Protein AF-A0AA95GDU8-F1 (afdb_monomer_lite)

Structure (mmCIF, N/CA/C/O backbone):
data_AF-A0AA95GDU8-F1
#
_entry.id   AF-A0AA95GDU8-F1
#
loop_
_atom_site.group_PDB
_atom_site.id
_atom_site.type_symbol
_atom_site.label_atom_id
_atom_site.label_alt_id
_atom_site.label_comp_id
_atom_site.label_asym_id
_atom_site.label_entity_id
_atom_site.label_seq_id
_atom_site.pdbx_PDB_ins_code
_atom_site.Cartn_x
_atom_site.Cartn_y
_atom_site.Cartn_z
_atom_site.occupancy
_atom_site.B_iso_or_equiv
_atom_site.auth_seq_id
_atom_site.auth_comp_id
_atom_site.auth_asym_id
_atom_site.auth_atom_id
_atom_site.pdbx_PDB_model_num
ATOM 1 N N . MET A 1 1 ? -26.925 14.998 1.740 1.00 40.47 1 MET A N 1
ATOM 2 C CA . MET A 1 1 ? -25.818 14.936 0.762 1.00 40.47 1 MET A CA 1
ATOM 3 C C . MET A 1 1 ? -25.234 13.542 0.841 1.00 40.47 1 MET A C 1
ATOM 5 O O . MET A 1 1 ? -24.598 13.217 1.833 1.00 40.47 1 MET A O 1
ATOM 9 N N . GLU A 1 2 ? -25.569 12.699 -0.130 1.00 36.84 2 GLU A N 1
ATOM 10 C CA . GLU A 1 2 ? -25.181 11.289 -0.139 1.00 36.84 2 GLU A CA 1
ATOM 11 C C . GLU A 1 2 ? -23.672 11.107 -0.312 1.00 36.84 2 GLU A C 1
ATOM 13 O O . GLU A 1 2 ? -22.966 11.910 -0.929 1.00 36.84 2 GLU A O 1
ATOM 18 N N . ASN A 1 3 ? -23.198 10.037 0.308 1.00 45.59 3 ASN A N 1
ATOM 19 C CA . ASN A 1 3 ? -21.833 9.763 0.716 1.00 45.59 3 ASN A CA 1
ATOM 20 C C . ASN A 1 3 ? -20.947 9.344 -0.481 1.00 45.59 3 ASN A C 1
ATOM 22 O O . ASN A 1 3 ? -20.408 8.246 -0.499 1.00 45.59 3 ASN A O 1
ATOM 26 N N . LYS A 1 4 ? -20.772 10.203 -1.500 1.00 41.72 4 LYS A N 1
ATOM 27 C CA . LYS A 1 4 ? -20.038 9.883 -2.754 1.00 41.72 4 LYS A CA 1
ATOM 28 C C . LYS A 1 4 ? -18.608 9.344 -2.555 1.00 41.72 4 LYS A C 1
ATOM 30 O O . LYS A 1 4 ? -18.086 8.631 -3.414 1.00 41.72 4 LYS A O 1
ATOM 35 N N . LYS A 1 5 ? -17.956 9.659 -1.428 1.00 39.12 5 LYS A N 1
ATOM 36 C CA . LYS A 1 5 ? -16.652 9.074 -1.058 1.00 39.12 5 LYS A CA 1
ATOM 37 C C . LYS A 1 5 ? -16.746 7.572 -0.740 1.00 39.12 5 LYS A C 1
ATOM 39 O O . LYS A 1 5 ? -15.814 6.842 -1.059 1.00 39.12 5 LYS A O 1
ATOM 44 N N . SER A 1 6 ? -17.868 7.120 -0.175 1.00 48.50 6 SER A N 1
ATOM 45 C CA . SER A 1 6 ? -18.134 5.719 0.180 1.00 48.50 6 SER A CA 1
ATOM 46 C C . SER A 1 6 ? -18.164 4.823 -1.059 1.00 48.50 6 SER A C 1
ATOM 48 O O . SER A 1 6 ? -17.445 3.832 -1.113 1.00 48.50 6 SER A O 1
ATOM 50 N N . ASP A 1 7 ? -18.898 5.222 -2.101 1.00 51.50 7 ASP A N 1
ATOM 51 C CA . ASP A 1 7 ? -19.067 4.409 -3.317 1.00 51.50 7 ASP A CA 1
ATOM 52 C C . ASP A 1 7 ? -17.763 4.225 -4.096 1.00 51.50 7 ASP A C 1
ATOM 54 O O . ASP A 1 7 ? -17.517 3.181 -4.699 1.00 51.50 7 ASP A O 1
ATOM 58 N N . SER A 1 8 ? -16.903 5.243 -4.063 1.00 51.91 8 SER A N 1
ATOM 59 C CA . SER A 1 8 ? -15.607 5.235 -4.744 1.00 51.91 8 SER A CA 1
ATOM 60 C C . SER A 1 8 ? -14.663 4.216 -4.102 1.00 51.91 8 SER A C 1
ATOM 62 O O . SER A 1 8 ? -13.987 3.453 -4.795 1.00 51.91 8 SER A O 1
ATOM 64 N N . LEU A 1 9 ? -14.659 4.177 -2.765 1.00 45.50 9 LEU A N 1
ATOM 65 C CA . LEU A 1 9 ? -13.849 3.258 -1.975 1.00 45.50 9 LEU A CA 1
ATOM 66 C C . LEU A 1 9 ? -14.374 1.823 -2.099 1.00 45.50 9 LEU A C 1
ATOM 68 O O . LEU A 1 9 ? -13.599 0.916 -2.387 1.00 45.50 9 LEU A O 1
ATOM 72 N N . SER A 1 10 ? -15.691 1.629 -1.976 1.00 44.81 10 SER A N 1
ATOM 73 C CA . SER A 1 10 ? -16.343 0.328 -2.164 1.00 44.81 10 SER A CA 1
ATOM 74 C C . SER A 1 10 ? -16.092 -0.238 -3.561 1.00 44.81 10 SER A C 1
ATOM 76 O O . SER A 1 10 ? -15.815 -1.428 -3.704 1.00 44.81 10 SER A O 1
ATOM 78 N N . ARG A 1 11 ? -16.101 0.614 -4.595 1.00 48.50 11 ARG A N 1
ATOM 79 C CA . ARG A 1 11 ? -15.772 0.211 -5.966 1.00 48.50 11 ARG A CA 1
ATOM 80 C C . ARG A 1 11 ? -14.298 -0.170 -6.109 1.00 48.50 11 ARG A C 1
ATOM 82 O O . ARG A 1 11 ? -14.017 -1.205 -6.704 1.00 48.50 11 ARG A O 1
ATOM 89 N N . CYS A 1 12 ? -13.373 0.589 -5.519 1.00 44.88 12 CYS A N 1
ATOM 90 C CA . CYS A 1 12 ? -11.952 0.223 -5.472 1.00 44.88 12 CYS A CA 1
ATOM 91 C C . CYS A 1 12 ? -11.716 -1.119 -4.762 1.00 44.88 12 CYS A C 1
ATOM 93 O O . CYS A 1 12 ? -11.008 -1.965 -5.300 1.00 44.88 12 CYS A O 1
ATOM 95 N N . ILE A 1 13 ? -12.347 -1.342 -3.605 1.00 47.00 13 ILE A N 1
ATOM 96 C CA . ILE A 1 13 ? -12.226 -2.585 -2.827 1.00 47.00 13 ILE A CA 1
ATOM 97 C C . ILE A 1 1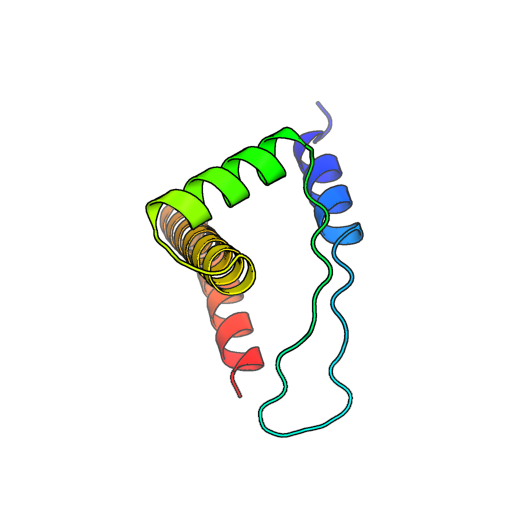3 ? -12.820 -3.770 -3.600 1.00 47.00 13 ILE A C 1
ATOM 99 O O . ILE A 1 13 ? -12.200 -4.823 -3.668 1.00 47.00 13 ILE A O 1
ATOM 103 N N . SER A 1 14 ? -13.969 -3.596 -4.265 1.00 45.91 14 SER A N 1
ATOM 104 C CA . SER A 1 14 ? -14.595 -4.660 -5.071 1.00 45.91 14 SER A CA 1
ATOM 105 C C . SER A 1 14 ? -13.761 -5.101 -6.283 1.00 45.91 14 SER A C 1
ATOM 107 O O . SER A 1 14 ? -13.926 -6.212 -6.780 1.00 45.91 14 SER A O 1
ATOM 109 N N . LEU A 1 15 ? -12.862 -4.233 -6.762 1.00 45.00 15 LEU A N 1
ATOM 110 C CA . LEU A 1 15 ? -11.944 -4.529 -7.862 1.00 45.00 15 LEU A CA 1
ATOM 111 C C . LEU A 1 15 ? -10.663 -5.230 -7.387 1.00 45.00 15 LEU A C 1
ATOM 113 O O . LEU A 1 15 ? -9.926 -5.763 -8.218 1.00 45.00 15 LEU A O 1
ATOM 117 N N . MET A 1 16 ? -10.402 -5.256 -6.077 1.00 42.62 16 MET A N 1
ATOM 118 C CA . MET A 1 16 ? -9.318 -6.032 -5.483 1.00 42.62 16 MET A CA 1
ATOM 119 C C . MET A 1 16 ? -9.811 -7.462 -5.246 1.00 42.62 16 MET A C 1
ATOM 121 O O . MET A 1 16 ? -10.381 -7.788 -4.208 1.00 42.62 16 MET A O 1
ATOM 125 N N . GLN A 1 17 ? -9.614 -8.339 -6.231 1.00 41.59 17 GLN A N 1
ATOM 126 C CA . GLN A 1 17 ? -9.748 -9.776 -5.998 1.00 41.59 17 GLN A CA 1
ATOM 127 C C . GLN A 1 17 ? -8.519 -10.252 -5.220 1.00 41.59 17 GLN A C 1
ATOM 129 O O . GLN A 1 17 ? -7.420 -10.302 -5.770 1.00 41.59 17 GLN A O 1
ATOM 134 N N . PHE A 1 18 ? -8.704 -10.575 -3.940 1.00 45.16 18 PHE A N 1
ATOM 135 C CA . PHE A 1 18 ? -7.682 -11.228 -3.126 1.00 45.16 18 PHE A CA 1
ATOM 136 C C . PHE A 1 18 ? -7.727 -12.735 -3.413 1.00 45.16 18 PHE A C 1
ATOM 138 O O . PHE A 1 18 ? -8.734 -13.377 -3.095 1.00 45.16 18 PHE A O 1
ATOM 145 N N . PRO A 1 19 ? -6.691 -13.329 -4.023 1.00 48.00 19 PRO A N 1
ATOM 146 C CA . PRO A 1 19 ? -6.636 -14.774 -4.156 1.00 48.00 19 PRO A CA 1
ATOM 147 C C . PRO A 1 19 ? -6.460 -15.395 -2.769 1.00 48.00 19 PRO A C 1
ATOM 149 O O . PRO A 1 19 ? -5.601 -14.975 -1.995 1.00 48.00 19 PRO A O 1
ATOM 152 N N . ARG A 1 20 ? -7.266 -16.412 -2.453 1.00 44.56 20 ARG A N 1
ATOM 153 C CA . ARG A 1 20 ? -6.994 -17.292 -1.311 1.00 44.56 20 ARG A CA 1
ATOM 154 C C . ARG A 1 20 ? -5.845 -18.223 -1.706 1.00 44.56 20 ARG A C 1
ATOM 156 O O . ARG A 1 20 ? -5.998 -18.965 -2.673 1.00 44.56 20 ARG A O 1
ATOM 163 N N . SER A 1 21 ? -4.717 -18.173 -0.989 1.00 47.16 21 SER A N 1
ATOM 164 C CA . SER A 1 21 ? -3.687 -19.220 -1.090 1.00 47.16 21 SER A CA 1
ATOM 165 C C . SER A 1 21 ? -4.307 -20.540 -0.624 1.00 47.16 21 SER A C 1
ATOM 167 O O . SER A 1 21 ? -4.996 -20.588 0.397 1.00 47.16 21 SER A O 1
ATOM 169 N N . THR A 1 22 ? -4.131 -21.589 -1.426 1.00 50.69 22 THR A N 1
ATOM 170 C CA . THR A 1 22 ? -4.713 -22.916 -1.192 1.00 50.69 22 THR A CA 1
ATOM 171 C C . THR A 1 22 ? -3.715 -23.952 -0.689 1.00 50.69 22 THR A C 1
ATOM 173 O O . THR A 1 22 ? -4.124 -25.101 -0.601 1.00 50.69 22 THR A O 1
ATOM 176 N N . ASN A 1 23 ? -2.464 -23.580 -0.390 1.00 47.12 23 ASN A N 1
ATOM 177 C CA . ASN A 1 23 ? -1.436 -24.336 0.352 1.00 47.12 23 ASN A CA 1
ATOM 178 C C . ASN A 1 23 ? -0.055 -23.912 -0.163 1.00 47.12 23 ASN A C 1
ATOM 180 O O . ASN A 1 23 ? 0.260 -24.213 -1.309 1.00 47.12 23 ASN A O 1
ATOM 184 N N . ASP A 1 24 ? 0.778 -23.313 0.685 1.00 45.72 24 ASP A N 1
ATOM 185 C CA . ASP A 1 24 ? 2.011 -23.889 1.220 1.00 45.72 24 ASP A CA 1
ATOM 186 C C . ASP A 1 24 ? 2.800 -22.852 2.035 1.00 45.72 24 ASP A C 1
ATOM 188 O O . ASP A 1 24 ? 2.716 -21.631 1.883 1.00 45.72 24 ASP A O 1
ATOM 192 N N . LYS A 1 25 ? 3.552 -23.3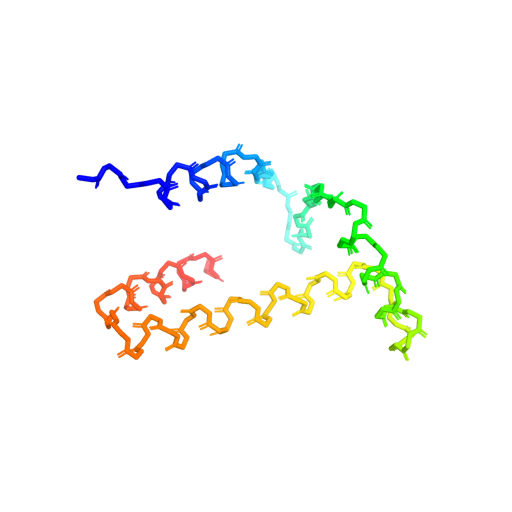74 2.999 1.00 50.34 25 LYS A N 1
ATOM 193 C CA . LYS A 1 25 ? 4.402 -22.621 3.922 1.00 50.34 25 LYS A CA 1
ATOM 194 C C . LYS A 1 25 ? 5.458 -21.847 3.111 1.00 50.34 25 LYS A C 1
ATOM 196 O O . LYS A 1 25 ? 6.346 -22.480 2.551 1.00 50.34 25 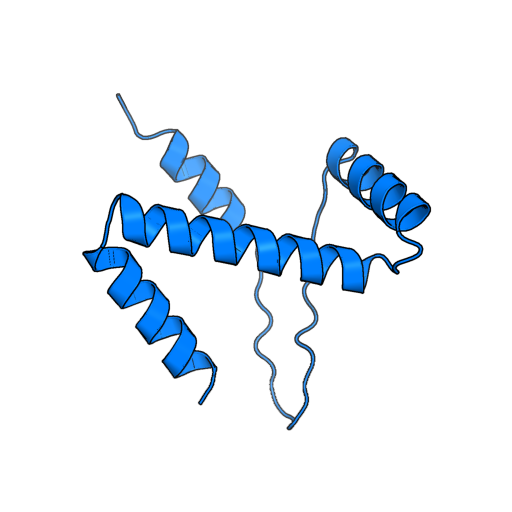LYS A O 1
ATOM 201 N N . ASN A 1 26 ? 5.365 -20.509 3.104 1.00 51.19 26 ASN A N 1
ATOM 202 C CA . ASN A 1 26 ? 6.118 -19.499 2.316 1.00 51.19 26 ASN A CA 1
ATOM 203 C C . ASN A 1 26 ? 5.418 -18.912 1.070 1.00 51.19 26 ASN A C 1
ATOM 205 O O . ASN A 1 26 ? 6.062 -18.209 0.288 1.00 51.19 26 ASN A O 1
ATOM 209 N N . ASP A 1 27 ? 4.114 -19.115 0.898 1.00 52.88 27 ASP A N 1
ATOM 210 C CA . ASP A 1 27 ? 3.373 -18.605 -0.259 1.00 52.88 27 ASP A CA 1
ATOM 211 C C . ASP A 1 27 ? 3.324 -17.071 -0.375 1.00 52.88 27 ASP A C 1
ATOM 213 O O . ASP A 1 27 ? 2.617 -16.371 0.355 1.00 52.88 27 ASP A O 1
ATOM 217 N N . SER A 1 28 ? 3.998 -16.530 -1.392 1.00 57.06 28 SER A N 1
ATOM 218 C CA . SER A 1 28 ? 3.683 -15.198 -1.902 1.00 57.06 28 SER A CA 1
ATOM 219 C C . SER A 1 28 ? 2.293 -15.226 -2.549 1.00 57.06 28 SER A C 1
ATOM 221 O O . SER A 1 28 ? 2.106 -15.871 -3.584 1.00 57.06 28 SER A O 1
ATOM 223 N N . ILE A 1 29 ? 1.322 -14.508 -1.981 1.00 66.38 29 ILE A N 1
ATOM 224 C CA . ILE A 1 29 ? 0.008 -14.321 -2.611 1.00 66.38 29 ILE A CA 1
ATOM 225 C C . ILE A 1 29 ? 0.188 -13.447 -3.858 1.00 66.38 29 ILE A C 1
ATOM 227 O O . ILE A 1 29 ? 0.555 -12.275 -3.767 1.00 66.38 29 ILE A O 1
ATOM 231 N N . GLN A 1 30 ? -0.076 -14.009 -5.039 1.00 67.31 30 GLN A N 1
ATOM 232 C CA . GLN A 1 30 ? -0.008 -13.258 -6.293 1.00 67.31 30 GLN A CA 1
ATOM 233 C C . GLN A 1 30 ? -1.270 -12.419 -6.497 1.00 67.31 30 GLN A C 1
ATOM 235 O O . GLN A 1 30 ? -2.335 -12.952 -6.782 1.00 67.31 30 GLN A O 1
ATOM 240 N N . MET A 1 31 ? -1.153 -11.095 -6.410 1.00 69.62 31 MET A N 1
ATOM 241 C CA . MET A 1 31 ? -2.247 -10.163 -6.693 1.00 69.62 31 MET A CA 1
ATOM 242 C C . MET A 1 31 ? -2.045 -9.472 -8.046 1.00 69.62 31 MET A C 1
ATOM 244 O O . MET A 1 31 ? -0.966 -8.965 -8.343 1.00 69.62 31 MET A O 1
ATOM 248 N N . THR A 1 32 ? -3.106 -9.383 -8.854 1.00 76.19 32 THR A N 1
ATOM 249 C CA . THR A 1 32 ? -3.100 -8.528 -10.052 1.00 76.19 32 THR A CA 1
ATOM 250 C C . THR A 1 32 ? -3.485 -7.100 -9.675 1.00 76.19 32 THR A C 1
ATOM 252 O O . THR A 1 32 ? -4.613 -6.850 -9.256 1.00 76.19 32 THR A O 1
ATOM 255 N N . VAL A 1 33 ? -2.577 -6.147 -9.890 1.00 74.06 33 VAL A N 1
ATOM 256 C CA . VAL A 1 33 ? -2.833 -4.714 -9.682 1.00 74.06 33 VAL A CA 1
ATOM 257 C C . VAL A 1 33 ? -3.086 -4.039 -11.029 1.00 74.06 33 VAL A C 1
ATOM 259 O O . VAL A 1 33 ? -2.245 -4.080 -11.926 1.00 74.06 33 VAL A O 1
ATOM 262 N N . ARG A 1 34 ? -4.244 -3.387 -11.183 1.00 80.00 34 ARG A N 1
ATOM 263 C CA . ARG A 1 34 ? -4.554 -2.570 -12.366 1.00 80.00 34 ARG A CA 1
ATOM 264 C C . ARG A 1 34 ? -4.251 -1.105 -12.076 1.00 80.00 34 ARG A C 1
ATOM 266 O O . ARG A 1 34 ? -4.922 -0.483 -11.258 1.00 80.00 34 ARG A O 1
ATOM 273 N N . LEU A 1 35 ? -3.262 -0.551 -12.771 1.00 78.88 35 LEU A N 1
ATOM 274 C CA . LEU A 1 35 ? -2.897 0.862 -12.679 1.00 78.88 35 LEU A CA 1
ATOM 275 C C . LEU A 1 35 ? -3.466 1.633 -13.872 1.00 78.88 35 LEU A C 1
ATOM 277 O O . LEU A 1 35 ? -3.462 1.141 -14.999 1.00 78.88 35 LEU A O 1
ATOM 281 N N . ASN A 1 36 ? -3.926 2.862 -13.634 1.00 85.88 36 ASN A N 1
ATOM 282 C CA . ASN A 1 36 ? -4.172 3.795 -14.730 1.00 85.88 36 ASN A CA 1
ATOM 283 C C . ASN A 1 36 ? -2.832 4.238 -15.357 1.00 85.88 36 ASN A C 1
ATOM 285 O O . ASN A 1 36 ? -1.761 4.032 -14.779 1.00 85.88 36 ASN A O 1
ATOM 289 N N . ASN A 1 37 ? -2.890 4.861 -16.538 1.00 82.94 37 ASN A N 1
ATOM 290 C CA . ASN A 1 37 ? -1.684 5.227 -17.285 1.00 82.94 37 ASN A CA 1
ATOM 291 C C . ASN A 1 37 ? -0.746 6.151 -16.485 1.00 82.94 37 ASN A C 1
ATOM 293 O O . ASN A 1 37 ? 0.466 5.956 -16.476 1.00 82.94 37 ASN A O 1
ATOM 297 N N . PHE A 1 38 ? -1.312 7.118 -15.759 1.00 85.00 38 PHE A N 1
ATOM 298 C CA . PHE A 1 38 ? -0.542 8.052 -14.940 1.00 85.00 38 PHE A CA 1
ATOM 299 C C . PHE A 1 38 ? 0.233 7.335 -13.821 1.00 85.00 38 PHE A C 1
ATOM 301 O O . PHE A 1 38 ? 1.446 7.493 -13.708 1.00 85.00 38 PHE A O 1
ATOM 308 N N . ASN A 1 39 ? -0.432 6.466 -13.058 1.00 82.88 39 ASN A N 1
ATOM 309 C CA . ASN A 1 39 ? 0.187 5.701 -11.975 1.00 82.88 39 ASN A CA 1
ATOM 310 C C . ASN A 1 39 ? 1.222 4.694 -12.495 1.00 82.88 39 ASN A C 1
ATOM 312 O O . ASN A 1 39 ? 2.232 4.457 -11.837 1.00 82.88 39 ASN A O 1
ATOM 316 N N . HIS A 1 40 ? 1.008 4.122 -13.684 1.00 83.94 40 HIS A N 1
ATOM 317 C CA . HIS A 1 40 ? 1.999 3.255 -14.321 1.00 83.94 40 HIS A CA 1
ATOM 318 C C . HIS A 1 40 ? 3.287 4.017 -14.683 1.00 83.94 40 HIS A C 1
ATOM 320 O O . HIS A 1 40 ? 4.388 3.495 -14.483 1.00 83.94 40 HIS A O 1
ATOM 326 N N . ILE A 1 41 ? 3.163 5.250 -15.189 1.00 87.94 41 ILE A N 1
ATOM 327 C CA . ILE A 1 41 ? 4.311 6.120 -15.484 1.00 87.94 41 ILE A CA 1
ATOM 328 C C . ILE A 1 41 ? 5.056 6.470 -14.194 1.00 87.94 41 ILE A C 1
ATOM 330 O O . ILE A 1 41 ? 6.275 6.321 -14.151 1.00 87.94 41 ILE A O 1
ATOM 334 N N . LEU A 1 42 ? 4.340 6.860 -13.133 1.00 87.00 42 LEU A N 1
ATOM 335 C CA . LEU A 1 42 ? 4.952 7.178 -11.839 1.00 87.00 42 LEU A CA 1
ATOM 336 C C . LEU A 1 42 ? 5.707 5.988 -11.241 1.00 87.00 42 LEU A C 1
ATOM 338 O O . LEU A 1 42 ? 6.857 6.144 -10.837 1.00 87.00 42 LEU A O 1
ATOM 342 N N . LEU A 1 43 ? 5.100 4.795 -11.241 1.00 86.69 43 LEU A N 1
ATOM 343 C CA . LEU A 1 43 ? 5.766 3.577 -10.780 1.00 86.69 43 LEU A CA 1
ATOM 344 C C . LEU A 1 43 ? 7.028 3.296 -11.603 1.00 86.69 43 LEU A C 1
ATOM 346 O O . LEU A 1 43 ? 8.071 2.984 -11.039 1.00 86.69 43 LEU A O 1
ATOM 350 N N . SER A 1 44 ? 6.949 3.440 -12.930 1.00 89.06 44 SER A N 1
ATOM 351 C CA . SER A 1 44 ? 8.091 3.201 -13.820 1.00 89.06 44 SER A CA 1
ATOM 352 C C . SER A 1 44 ? 9.230 4.196 -13.568 1.00 89.06 44 SER A C 1
ATOM 354 O O . SER A 1 44 ? 10.388 3.790 -13.486 1.00 89.06 44 SER A O 1
ATOM 356 N N . ALA A 1 45 ? 8.910 5.481 -13.383 1.00 90.38 45 ALA A N 1
ATOM 357 C CA . ALA A 1 45 ? 9.885 6.511 -13.033 1.00 90.38 45 ALA A CA 1
ATOM 358 C C . ALA A 1 45 ? 10.541 6.225 -11.675 1.00 90.38 45 ALA A C 1
ATOM 360 O O . ALA A 1 45 ? 11.763 6.269 -11.563 1.00 90.38 45 ALA A O 1
ATOM 361 N N . TYR A 1 46 ? 9.744 5.856 -10.669 1.00 86.06 46 TYR A N 1
ATOM 362 C CA . TYR A 1 46 ? 10.250 5.477 -9.354 1.00 86.06 46 TYR A CA 1
ATOM 363 C C . TYR A 1 46 ? 11.214 4.289 -9.445 1.00 86.06 46 TYR A C 1
ATOM 365 O O . TYR A 1 46 ? 12.343 4.403 -8.981 1.00 86.06 46 TYR A O 1
ATOM 373 N N . THR A 1 47 ? 10.833 3.201 -10.128 1.00 91.81 47 THR A N 1
ATOM 374 C CA . THR A 1 47 ? 11.711 2.028 -10.308 1.00 91.81 47 THR A CA 1
ATOM 375 C C . THR A 1 47 ? 13.001 2.351 -11.056 1.00 91.81 47 THR A C 1
ATOM 377 O O . THR A 1 47 ? 14.034 1.745 -10.791 1.00 91.81 47 THR A O 1
ATOM 380 N N . HIS A 1 48 ? 12.964 3.323 -11.972 1.00 92.50 48 HIS A N 1
ATOM 381 C CA . HIS A 1 48 ? 14.154 3.766 -12.691 1.00 92.50 48 HIS A CA 1
ATOM 382 C C . HIS A 1 48 ? 15.121 4.539 -11.782 1.00 92.50 48 HIS A C 1
ATOM 384 O O . HIS A 1 48 ? 16.329 4.360 -11.888 1.00 92.50 48 HIS A O 1
ATOM 390 N N . ILE A 1 49 ? 14.595 5.365 -10.872 1.00 92.75 49 ILE A N 1
ATOM 391 C CA . ILE A 1 49 ? 15.393 6.160 -9.927 1.00 92.75 49 ILE A CA 1
ATOM 392 C C . ILE A 1 49 ? 15.962 5.284 -8.807 1.00 92.75 49 ILE A C 1
ATOM 394 O O . ILE A 1 49 ? 17.120 5.445 -8.431 1.00 92.75 49 ILE A O 1
ATOM 398 N N . THR A 1 50 ? 15.159 4.368 -8.261 1.00 87.81 50 THR A N 1
ATOM 399 C CA . THR A 1 50 ? 15.550 3.540 -7.109 1.00 87.81 50 THR A CA 1
ATOM 400 C C . THR A 1 50 ? 16.279 2.259 -7.495 1.00 87.81 50 THR A C 1
ATOM 402 O O . THR A 1 50 ? 16.803 1.579 -6.620 1.00 87.81 50 THR A O 1
ATOM 405 N N . ASN A 1 51 ? 16.331 1.927 -8.790 1.00 91.75 51 ASN A N 1
ATOM 406 C CA . ASN A 1 51 ? 16.862 0.664 -9.306 1.00 91.75 51 ASN A CA 1
ATOM 407 C C . ASN A 1 51 ? 16.182 -0.583 -8.696 1.00 91.75 51 ASN A C 1
ATOM 409 O O . ASN A 1 51 ? 16.749 -1.676 -8.691 1.00 91.75 51 ASN A O 1
ATOM 413 N N . ASN A 1 52 ? 14.953 -0.425 -8.196 1.00 86.00 52 ASN A N 1
ATOM 414 C CA . ASN A 1 52 ? 14.125 -1.518 -7.698 1.00 86.00 52 ASN A CA 1
ATOM 415 C C . ASN A 1 52 ? 13.291 -2.110 -8.833 1.00 86.00 52 ASN A C 1
ATOM 417 O O . ASN A 1 52 ? 12.876 -1.414 -9.763 1.00 86.00 52 ASN A O 1
ATOM 421 N N . ASN A 1 53 ? 12.970 -3.401 -8.740 1.00 91.31 53 ASN A N 1
ATOM 422 C CA . ASN A 1 53 ? 11.978 -3.976 -9.641 1.00 91.31 53 ASN A CA 1
ATOM 423 C C . ASN A 1 53 ? 10.561 -3.485 -9.274 1.00 91.31 53 ASN A C 1
ATOM 425 O O . ASN A 1 53 ? 10.298 -3.011 -8.166 1.00 91.31 53 ASN A O 1
ATOM 429 N N . LYS A 1 54 ? 9.624 -3.609 -10.223 1.00 82.69 54 LYS A N 1
ATOM 430 C CA . LYS A 1 54 ? 8.240 -3.137 -10.046 1.00 82.69 54 LYS A CA 1
ATOM 431 C C . LYS A 1 54 ? 7.518 -3.802 -8.872 1.00 82.69 54 LYS A C 1
ATOM 433 O O . LYS A 1 54 ? 6.711 -3.137 -8.234 1.00 82.69 54 LYS A O 1
ATOM 438 N N . ASN A 1 55 ? 7.798 -5.071 -8.578 1.00 84.25 55 ASN A N 1
ATOM 439 C CA . ASN A 1 55 ? 7.125 -5.792 -7.497 1.00 84.25 55 ASN A CA 1
ATOM 440 C C . ASN A 1 55 ? 7.586 -5.285 -6.129 1.00 84.25 55 ASN A C 1
ATOM 442 O O . ASN A 1 55 ? 6.752 -5.010 -5.270 1.00 84.25 55 ASN A O 1
ATOM 446 N N . ASP A 1 56 ? 8.891 -5.089 -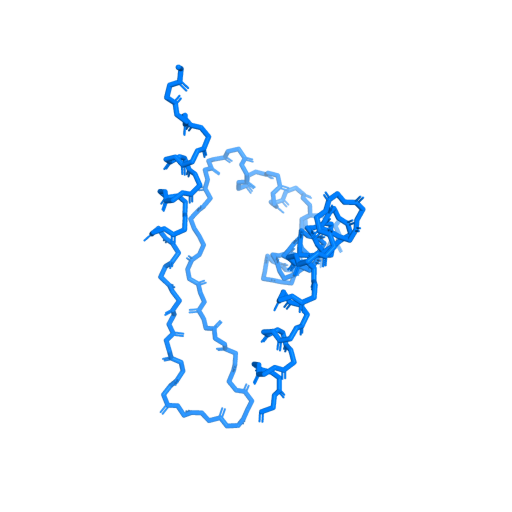5.951 1.00 85.00 56 ASP A N 1
ATOM 447 C CA . ASP A 1 56 ? 9.452 -4.546 -4.714 1.00 85.00 56 ASP A CA 1
ATOM 448 C C . ASP A 1 56 ? 8.971 -3.114 -4.478 1.00 85.00 56 ASP A C 1
ATOM 450 O O . ASP A 1 56 ? 8.530 -2.788 -3.378 1.00 85.00 56 ASP A O 1
ATOM 454 N N . ALA A 1 57 ? 8.935 -2.293 -5.532 1.00 84.69 57 ALA A N 1
ATOM 455 C CA . ALA A 1 57 ? 8.380 -0.945 -5.462 1.00 84.69 57 ALA A CA 1
ATOM 456 C C . ALA A 1 57 ? 6.888 -0.938 -5.081 1.00 84.69 57 ALA A C 1
ATOM 458 O O . ALA A 1 57 ? 6.465 -0.133 -4.254 1.00 84.69 57 ALA A O 1
ATOM 459 N N . ILE A 1 58 ? 6.077 -1.843 -5.641 1.00 84.06 58 ILE A N 1
ATOM 460 C CA . ILE A 1 58 ? 4.660 -1.978 -5.264 1.00 84.06 58 ILE A CA 1
ATOM 461 C C . ILE A 1 58 ? 4.530 -2.393 -3.794 1.00 84.06 58 ILE A C 1
ATOM 463 O O . ILE A 1 58 ? 3.733 -1.802 -3.067 1.00 84.06 58 ILE A O 1
ATOM 467 N N . ASN A 1 59 ? 5.323 -3.364 -3.340 1.00 82.44 59 ASN A N 1
ATOM 468 C CA . ASN A 1 59 ? 5.318 -3.804 -1.945 1.00 82.44 59 ASN A CA 1
ATOM 469 C C . ASN A 1 59 ? 5.710 -2.674 -0.985 1.00 82.44 59 ASN A C 1
ATOM 471 O O . ASN A 1 59 ? 5.112 -2.536 0.081 1.00 82.44 59 ASN A O 1
ATOM 475 N N . GLU A 1 60 ? 6.687 -1.850 -1.355 1.00 83.69 60 GLU A N 1
ATOM 476 C CA . GLU A 1 60 ? 7.102 -0.687 -0.572 1.00 83.69 60 GLU A CA 1
ATOM 477 C C . GLU A 1 60 ? 5.995 0.372 -0.494 1.00 83.69 60 GLU A C 1
ATOM 479 O O . GLU A 1 60 ? 5.640 0.815 0.599 1.00 83.69 60 GLU A O 1
ATOM 484 N N . ILE A 1 61 ? 5.373 0.710 -1.627 1.00 83.25 61 ILE A N 1
ATOM 485 C CA . ILE A 1 61 ? 4.246 1.653 -1.680 1.00 83.25 61 ILE A CA 1
ATOM 486 C C . ILE A 1 61 ? 3.069 1.150 -0.834 1.00 83.25 61 ILE A C 1
ATOM 488 O O . ILE A 1 61 ? 2.456 1.934 -0.109 1.00 83.25 61 ILE A O 1
ATOM 492 N N . LEU A 1 62 ? 2.762 -0.151 -0.883 1.00 84.44 62 LEU A N 1
ATOM 493 C CA . LEU A 1 62 ? 1.715 -0.751 -0.053 1.00 84.44 62 LEU A CA 1
ATOM 494 C C . LEU A 1 62 ? 2.043 -0.646 1.440 1.00 84.44 62 LEU A C 1
ATOM 496 O O . LEU A 1 62 ? 1.179 -0.250 2.221 1.00 84.44 62 LEU A O 1
ATOM 500 N N . LYS A 1 63 ? 3.286 -0.943 1.843 1.00 82.38 63 LYS A N 1
ATOM 501 C CA . LYS A 1 63 ? 3.733 -0.795 3.239 1.00 82.38 63 LYS A CA 1
ATOM 502 C C . LYS A 1 63 ? 3.603 0.647 3.724 1.00 82.38 63 LYS A C 1
ATOM 504 O O . LYS A 1 63 ? 3.096 0.868 4.824 1.00 82.38 63 LYS A O 1
ATOM 509 N N . LEU A 1 64 ? 4.016 1.616 2.906 1.00 81.56 64 LEU A N 1
ATOM 510 C CA . LEU A 1 64 ? 3.871 3.039 3.216 1.00 81.56 64 LEU A CA 1
ATOM 511 C C . LEU A 1 64 ? 2.396 3.418 3.377 1.00 81.56 64 LEU A C 1
ATOM 513 O O . LEU A 1 64 ? 2.025 3.968 4.409 1.00 81.56 64 LEU A O 1
ATOM 517 N N . GLY A 1 65 ? 1.542 3.051 2.417 1.00 82.19 65 GLY A N 1
ATOM 518 C CA . GLY A 1 65 ? 0.110 3.359 2.463 1.00 82.19 65 GLY A CA 1
ATOM 519 C C . GLY A 1 65 ? -0.607 2.754 3.673 1.00 82.19 65 GLY A C 1
ATOM 520 O O . GLY A 1 65 ? -1.415 3.430 4.306 1.00 82.19 65 GLY A O 1
ATOM 521 N N . LEU A 1 66 ? -0.285 1.508 4.038 1.00 84.94 66 LEU A N 1
ATOM 522 C CA . LEU A 1 66 ? -0.843 0.857 5.228 1.00 84.94 66 LEU A CA 1
ATOM 523 C C . LEU A 1 66 ? -0.344 1.496 6.530 1.00 84.94 66 LEU A C 1
ATOM 525 O O . LEU A 1 66 ? -1.120 1.629 7.472 1.00 84.94 66 LEU A O 1
ATOM 529 N N . THR A 1 67 ? 0.921 1.923 6.576 1.00 84.81 67 THR A N 1
ATOM 530 C CA . THR A 1 67 ? 1.480 2.635 7.736 1.00 84.81 67 THR A CA 1
ATOM 531 C C . THR A 1 67 ? 0.787 3.982 7.918 1.00 84.81 67 THR A C 1
ATOM 533 O O . THR A 1 67 ? 0.279 4.260 8.998 1.00 84.81 67 THR A O 1
ATOM 536 N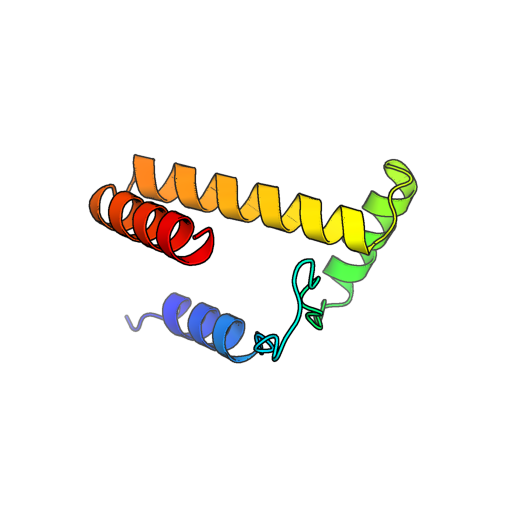 N . THR A 1 68 ? 0.657 4.770 6.847 1.00 85.19 68 THR A N 1
ATOM 537 C CA . THR A 1 68 ? -0.069 6.047 6.884 1.00 85.19 68 THR A CA 1
ATOM 538 C C . THR A 1 68 ? -1.523 5.860 7.309 1.00 85.19 68 THR A C 1
ATOM 540 O O . THR A 1 68 ? -2.005 6.609 8.152 1.00 85.19 68 THR A O 1
ATOM 543 N N . LEU A 1 69 ? -2.215 4.839 6.788 1.00 87.00 69 LEU A N 1
ATOM 544 C CA . LEU A 1 69 ? -3.584 4.530 7.205 1.00 87.00 69 LEU A CA 1
ATOM 545 C C . LEU A 1 69 ? -3.662 4.217 8.704 1.00 87.00 69 LEU A C 1
ATOM 547 O O . LEU A 1 69 ? -4.551 4.722 9.385 1.00 87.00 69 LEU A O 1
ATOM 551 N N . ARG A 1 70 ? -2.746 3.394 9.224 1.00 85.75 70 ARG A N 1
ATOM 552 C CA . ARG A 1 70 ? -2.701 3.058 10.651 1.00 85.75 70 ARG A CA 1
ATOM 553 C C . ARG A 1 70 ? -2.498 4.310 11.505 1.00 85.75 70 ARG A C 1
ATOM 555 O O . ARG A 1 70 ? -3.245 4.508 12.459 1.00 85.75 70 ARG A O 1
ATOM 562 N N . ASP A 1 71 ? -1.545 5.158 11.134 1.00 87.94 71 ASP A N 1
ATOM 563 C CA . ASP A 1 71 ? -1.229 6.379 11.877 1.00 87.94 71 ASP A CA 1
ATOM 564 C C . ASP A 1 71 ? -2.416 7.373 11.836 1.00 87.94 71 ASP A C 1
ATOM 566 O O . ASP A 1 71 ? -2.768 7.985 12.846 1.00 87.94 71 ASP A O 1
ATOM 570 N N . GLU A 1 72 ? -3.119 7.480 10.699 1.00 91.19 72 GLU A N 1
ATOM 571 C CA . GLU A 1 72 ? -4.354 8.270 10.588 1.00 91.19 72 GLU A CA 1
ATOM 572 C C . GLU A 1 72 ? -5.495 7.718 11.455 1.00 91.19 72 GLU A C 1
ATOM 574 O O . GLU A 1 72 ? -6.249 8.499 12.048 1.00 91.19 72 GLU A O 1
ATOM 579 N N . LEU A 1 73 ? -5.646 6.390 11.524 1.00 90.69 73 LEU A N 1
ATOM 580 C CA . LEU A 1 73 ? -6.638 5.743 12.382 1.00 90.69 73 LEU A CA 1
ATOM 581 C C . LEU A 1 73 ? -6.323 5.984 13.855 1.00 90.69 73 LEU A C 1
ATOM 583 O O . LEU A 1 73 ? -7.228 6.308 14.615 1.00 90.69 73 LEU A O 1
ATOM 587 N N . GLU A 1 74 ? -5.063 5.876 14.260 1.00 91.62 74 GLU A N 1
ATOM 588 C CA . GLU A 1 74 ? -4.647 6.143 15.636 1.00 91.62 74 GLU A CA 1
ATOM 589 C C . GLU A 1 74 ? -4.922 7.596 16.039 1.00 91.62 74 GLU A C 1
ATOM 591 O O . GLU A 1 74 ? -5.482 7.845 17.106 1.00 91.62 74 GLU A O 1
ATOM 596 N N . ALA A 1 75 ? -4.629 8.550 15.151 1.00 92.62 75 ALA A N 1
ATOM 597 C CA . ALA A 1 75 ? -4.835 9.968 15.422 1.00 92.62 75 ALA A CA 1
ATOM 598 C C . ALA A 1 75 ? -6.317 10.381 15.467 1.00 92.62 75 ALA A C 1
ATOM 600 O O . ALA A 1 75 ? -6.690 11.251 16.254 1.00 92.62 75 ALA A O 1
ATOM 601 N N . ASN A 1 76 ? -7.168 9.800 14.612 1.00 92.56 76 ASN A N 1
ATOM 602 C CA . ASN A 1 76 ? -8.524 10.320 14.387 1.00 92.56 76 ASN A CA 1
ATOM 603 C C . ASN A 1 76 ? -9.649 9.371 14.816 1.00 92.56 76 ASN A C 1
ATOM 605 O O . ASN A 1 76 ? -10.785 9.814 14.993 1.00 92.56 76 ASN A O 1
ATOM 609 N N . LYS A 1 77 ? -9.384 8.063 14.903 1.00 93.06 77 LYS A N 1
ATOM 610 C CA . LYS A 1 77 ? -10.383 7.005 15.137 1.00 93.06 77 LYS A CA 1
ATOM 611 C C . LYS A 1 77 ? -9.770 5.834 15.929 1.00 93.06 77 LYS A C 1
ATOM 613 O O . LYS A 1 77 ? -9.683 4.725 15.391 1.00 93.06 77 LYS A O 1
ATOM 618 N N . PRO A 1 78 ? -9.364 6.047 17.194 1.00 86.81 78 PRO A N 1
ATOM 619 C CA . PRO A 1 78 ? -8.608 5.063 17.975 1.00 86.81 78 PRO A CA 1
ATOM 620 C C . PRO A 1 78 ? -9.320 3.708 18.110 1.00 86.81 78 PRO A C 1
ATOM 622 O O . PRO A 1 78 ? -8.667 2.669 18.024 1.00 86.81 78 PRO A O 1
ATOM 625 N N . ASP A 1 79 ? -10.655 3.696 18.196 1.00 87.31 79 ASP A N 1
ATOM 626 C CA . ASP A 1 79 ? -11.446 2.456 18.222 1.00 87.31 79 ASP A CA 1
ATOM 627 C C . ASP A 1 79 ? -11.237 1.603 16.957 1.00 87.31 79 ASP A C 1
ATOM 629 O O . ASP A 1 79 ? -11.108 0.382 17.029 1.00 87.31 79 ASP A O 1
ATOM 633 N N . LEU A 1 80 ? -11.148 2.239 15.781 1.00 85.69 80 LEU A N 1
ATOM 634 C CA . LEU A 1 80 ? -10.878 1.544 14.519 1.00 85.69 80 LEU A CA 1
ATOM 635 C C . LEU A 1 80 ? -9.407 1.146 14.379 1.00 85.69 80 LEU A C 1
ATOM 637 O O . LEU A 1 80 ? -9.127 0.132 13.746 1.00 85.69 80 LEU A O 1
ATOM 641 N N . SER A 1 81 ? -8.481 1.906 14.971 1.00 87.81 81 SER A N 1
ATOM 642 C CA . SER A 1 81 ? -7.063 1.526 15.030 1.00 87.81 81 SER A CA 1
ATOM 643 C C . SER A 1 81 ? -6.877 0.221 15.809 1.00 87.81 81 SER A C 1
ATOM 645 O O . SER A 1 81 ? -6.202 -0.694 15.337 1.00 87.81 81 SER A O 1
ATOM 647 N N . ALA A 1 82 ? -7.561 0.073 16.950 1.00 84.69 82 ALA A N 1
ATOM 648 C CA . ALA A 1 82 ? -7.547 -1.167 17.726 1.00 84.69 82 ALA A CA 1
ATOM 649 C C . ALA A 1 82 ? -8.080 -2.363 16.915 1.00 84.69 82 ALA A C 1
ATOM 651 O O . ALA A 1 82 ? -7.438 -3.411 16.868 1.00 84.69 82 ALA A O 1
ATOM 652 N N . VAL A 1 83 ? -9.207 -2.192 16.211 1.00 89.31 83 VAL A N 1
ATOM 653 C CA . VAL A 1 83 ? -9.763 -3.233 15.325 1.00 89.31 83 VAL A CA 1
ATOM 654 C C . VAL A 1 83 ? -8.788 -3.586 14.198 1.00 89.31 83 VAL A C 1
ATOM 656 O O . VAL A 1 83 ? -8.550 -4.764 13.939 1.00 89.31 83 VAL A O 1
ATOM 659 N N . PHE A 1 84 ? -8.195 -2.584 13.548 1.00 85.06 84 PHE A N 1
ATOM 660 C CA . PHE A 1 84 ? -7.227 -2.782 12.470 1.00 85.06 84 PHE A CA 1
ATOM 661 C C . PHE A 1 84 ? -5.988 -3.557 12.940 1.00 85.06 84 PHE A C 1
ATOM 663 O O . PHE A 1 84 ? -5.553 -4.490 12.264 1.00 85.06 84 PHE A O 1
ATOM 670 N N . ASN A 1 85 ? -5.452 -3.223 14.115 1.00 84.19 85 ASN A N 1
ATOM 671 C CA . ASN A 1 85 ? -4.292 -3.903 14.689 1.00 84.19 85 ASN A CA 1
ATOM 672 C C . ASN A 1 85 ? -4.606 -5.354 15.077 1.00 84.19 85 ASN A C 1
ATOM 674 O O . ASN A 1 85 ? -3.803 -6.240 14.787 1.00 84.19 85 ASN A O 1
ATOM 678 N N . ASN A 1 86 ? -5.780 -5.612 15.662 1.00 85.88 86 ASN A N 1
ATOM 679 C CA . ASN A 1 86 ? -6.210 -6.971 15.999 1.00 85.88 86 ASN A CA 1
ATOM 680 C C . ASN A 1 86 ? -6.330 -7.846 14.743 1.00 85.88 86 ASN A C 1
ATOM 682 O O . ASN A 1 86 ? -5.791 -8.948 14.713 1.00 85.88 86 ASN A O 1
ATOM 686 N N . LEU A 1 87 ? -6.939 -7.328 13.670 1.00 83.12 87 LEU A N 1
ATOM 687 C CA . LEU A 1 87 ? -7.028 -8.040 12.390 1.00 83.12 87 LEU A CA 1
ATOM 688 C C . LEU A 1 87 ? -5.643 -8.333 11.793 1.00 83.12 87 LEU A C 1
ATOM 690 O O . LEU A 1 87 ? -5.413 -9.425 11.276 1.00 83.12 87 LEU A O 1
ATOM 694 N N . CYS A 1 88 ? -4.705 -7.382 11.875 1.00 82.00 88 CYS A N 1
ATOM 695 C CA . CYS A 1 88 ? -3.327 -7.606 11.429 1.00 82.00 88 CYS A CA 1
ATOM 696 C C . CYS A 1 88 ? -2.637 -8.735 12.213 1.00 82.00 88 CYS A C 1
ATOM 698 O O . CYS A 1 88 ? -1.904 -9.519 11.616 1.00 82.00 88 CYS A O 1
ATOM 700 N N . GLN A 1 89 ? -2.866 -8.829 13.528 1.00 77.56 89 GLN A N 1
ATOM 701 C CA . GLN A 1 89 ? -2.304 -9.892 14.369 1.00 77.56 89 GLN A CA 1
ATOM 702 C C . GLN A 1 89 ? -2.932 -11.258 14.077 1.00 77.56 89 GLN A C 1
ATOM 704 O O . GLN A 1 89 ? -2.210 -12.247 13.997 1.00 77.56 89 GLN A O 1
ATOM 709 N N . GLU A 1 90 ? -4.251 -11.321 13.886 1.00 77.12 90 GLU A N 1
ATOM 710 C CA . GLU A 1 90 ? -4.948 -12.565 13.534 1.00 77.12 90 GLU A CA 1
ATOM 711 C C . GLU A 1 90 ? -4.467 -13.139 12.199 1.00 77.12 90 GLU A C 1
ATOM 713 O O . GLU A 1 90 ? -4.309 -14.345 12.082 1.00 77.12 90 GLU A O 1
ATOM 718 N N . MET A 1 91 ? -4.189 -12.287 11.207 1.00 72.12 91 MET A N 1
ATOM 719 C CA . MET A 1 91 ? -3.690 -12.726 9.898 1.00 72.12 91 MET A CA 1
ATOM 720 C C . MET A 1 91 ? -2.204 -13.126 9.892 1.00 72.12 91 MET A C 1
AT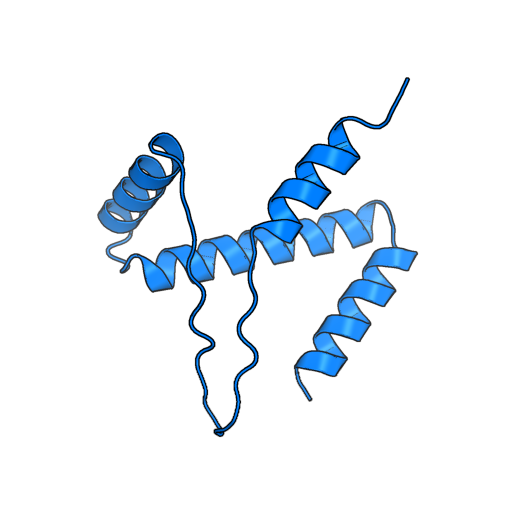OM 722 O O . MET A 1 91 ? -1.743 -13.706 8.910 1.00 72.12 91 MET A O 1
ATOM 726 N N . ALA A 1 92 ? -1.446 -12.784 10.939 1.00 67.56 92 ALA A N 1
ATOM 727 C CA . ALA A 1 92 ? -0.027 -13.122 11.070 1.00 67.56 92 ALA A CA 1
ATOM 728 C C . ALA A 1 92 ? 0.227 -14.447 11.820 1.00 67.56 92 ALA A C 1
ATOM 730 O O . ALA A 1 92 ? 1.360 -14.933 11.792 1.00 67.56 92 ALA A O 1
ATOM 731 N N . ASN A 1 93 ? -0.799 -14.996 12.483 1.00 50.69 93 ASN A N 1
ATOM 732 C CA . ASN A 1 93 ? -0.779 -16.270 13.217 1.00 50.69 93 ASN A CA 1
ATOM 733 C C . ASN A 1 93 ? -1.347 -17.419 12.374 1.00 50.69 93 ASN A C 1
ATOM 735 O O . ASN A 1 93 ? -0.875 -18.561 12.574 1.00 50.69 93 ASN A O 1
#

Sequence (93 aa):
MENKKSDSLSRCISLMQFPRSTNDKNDSIQMTVRLNNFNHILLSAYTHITNNNKNDAINEILKLGLTTLRDELEANKPDLSAVFNNLCQEMAN

Secondary structure (DSSP, 8-state):
---HHHHHHHHHHHT---PPP-S-TT----------HHHHHHHHHHHHHH---HHHHHHHHHHHHHHHHHHHHHHH-HHHHHHHHHHHHHTT-

pLDDT: mean 72.59, std 18.38, range [36.84, 93.06]

Foldseek 3Di:
DDDVVVVVVVVVVVPWDFDDDPDDDPDDGDTDDDDDPVVVVVLVVVCVVVVDDSVVSVVVVVVVVVVVVLVCCVVPPVVVNVVVVVVVVVVVD

Radius of gyration: 16.14 Å; chains: 1; bounding box: 43×39×36 Å